Protein AF-A0A9D7PNQ1-F1 (afdb_monomer)

Structure (mmCIF, N/CA/C/O backbone):
data_AF-A0A9D7PNQ1-F1
#
_entry.id   AF-A0A9D7PNQ1-F1
#
loop_
_atom_site.group_PDB
_atom_site.id
_atom_site.type_symbol
_atom_site.label_atom_id
_atom_site.label_alt_id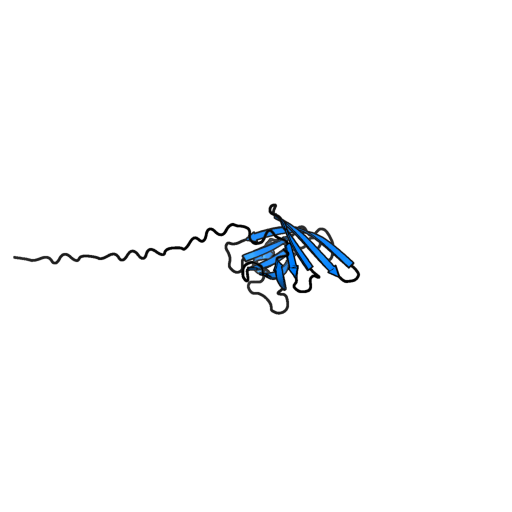
_atom_site.label_comp_id
_atom_site.label_asym_id
_atom_site.label_entity_id
_atom_site.label_seq_id
_atom_site.pdbx_PDB_ins_code
_atom_site.Cartn_x
_atom_site.Cartn_y
_atom_site.Cartn_z
_atom_site.occupancy
_atom_site.B_iso_or_equiv
_atom_site.auth_seq_id
_atom_site.auth_comp_id
_atom_site.auth_asym_id
_atom_site.auth_atom_id
_atom_site.pdbx_PDB_model_num
ATOM 1 N N . MET A 1 1 ? -29.732 -70.084 26.991 1.00 42.94 1 MET A N 1
ATOM 2 C CA . MET A 1 1 ? -30.262 -68.703 26.962 1.00 42.94 1 MET A CA 1
ATOM 3 C C . MET A 1 1 ? -29.067 -67.765 26.811 1.00 42.94 1 MET A C 1
ATOM 5 O O . MET A 1 1 ? -28.263 -67.701 27.729 1.00 42.94 1 MET A O 1
ATOM 9 N N . LYS A 1 2 ? -28.844 -67.181 25.625 1.00 42.97 2 LYS A N 1
ATOM 10 C CA . LYS A 1 2 ? -27.699 -66.292 25.339 1.00 42.97 2 LYS A CA 1
ATOM 11 C C . LYS A 1 2 ? -28.202 -64.850 25.331 1.00 42.97 2 LYS A C 1
ATOM 13 O O . LYS A 1 2 ? -29.092 -64.533 24.552 1.00 42.97 2 LYS A O 1
ATOM 18 N N . ILE A 1 3 ? -27.656 -64.019 26.212 1.00 52.78 3 ILE A N 1
ATOM 19 C CA . ILE A 1 3 ? -27.999 -62.601 26.345 1.00 52.78 3 ILE A CA 1
ATOM 20 C C . ILE A 1 3 ? -26.943 -61.829 25.548 1.00 52.78 3 ILE A C 1
ATOM 22 O O . ILE A 1 3 ? -25.755 -61.943 25.845 1.00 52.78 3 ILE A O 1
ATOM 26 N N . ILE A 1 4 ? -27.354 -61.119 24.498 1.00 51.12 4 ILE A N 1
ATOM 27 C CA . ILE A 1 4 ? -26.463 -60.297 23.667 1.00 51.12 4 ILE A CA 1
ATOM 28 C C . ILE A 1 4 ? -26.490 -58.874 24.244 1.00 51.12 4 ILE A C 1
ATOM 30 O O . ILE A 1 4 ? -27.570 -58.281 24.291 1.00 51.12 4 ILE A O 1
ATOM 34 N N . PRO A 1 5 ? -25.359 -58.304 24.696 1.00 54.28 5 PRO A N 1
ATOM 35 C CA . PRO A 1 5 ? -25.336 -56.923 25.150 1.00 54.28 5 PRO A CA 1
ATOM 36 C C . PRO A 1 5 ? -25.389 -55.985 23.940 1.00 54.28 5 PRO A C 1
ATOM 38 O O . PRO A 1 5 ? -24.566 -56.059 23.030 1.00 54.28 5 PRO A O 1
ATOM 41 N N . THR A 1 6 ? -26.391 -55.108 23.930 1.00 59.84 6 THR A N 1
ATOM 42 C CA . THR A 1 6 ? -26.543 -54.055 22.922 1.00 59.84 6 THR A CA 1
ATOM 43 C C . THR A 1 6 ? -25.617 -52.903 23.301 1.00 59.84 6 THR A C 1
ATOM 45 O O . THR A 1 6 ? -25.803 -52.274 24.340 1.00 59.84 6 THR A O 1
ATOM 48 N N . VAL A 1 7 ? -24.588 -52.657 22.491 1.00 57.12 7 VAL A N 1
ATOM 49 C CA . VAL A 1 7 ? -23.652 -51.544 22.687 1.00 57.12 7 VAL A CA 1
ATOM 50 C C . VAL A 1 7 ? -24.320 -50.267 22.182 1.00 57.12 7 VAL A C 1
ATOM 52 O O . VAL A 1 7 ? -24.508 -50.082 20.982 1.00 57.12 7 VAL A O 1
ATOM 55 N N . LEU A 1 8 ? -24.708 -49.398 23.113 1.00 49.00 8 LEU A N 1
ATOM 56 C CA . LEU A 1 8 ? -25.248 -48.076 22.820 1.00 49.00 8 LEU A CA 1
ATOM 57 C C . LEU A 1 8 ? -24.076 -47.136 22.492 1.00 49.00 8 LEU A C 1
ATOM 59 O O . LEU A 1 8 ? -23.387 -46.649 23.385 1.00 49.00 8 LEU A O 1
ATOM 63 N N . SER A 1 9 ? -23.812 -46.929 21.203 1.00 51.41 9 SER A N 1
ATOM 64 C CA . SER A 1 9 ? -22.763 -46.018 20.739 1.00 51.41 9 SER A CA 1
ATOM 65 C C . SER A 1 9 ? -23.276 -44.577 20.796 1.00 51.41 9 SER A C 1
ATOM 67 O O . SER A 1 9 ? -24.093 -44.169 19.974 1.00 51.41 9 SER A O 1
ATOM 69 N N . ILE A 1 10 ? -22.820 -43.809 21.786 1.00 51.84 10 ILE A N 1
ATOM 70 C CA . ILE A 1 10 ? -23.135 -42.383 21.927 1.00 51.84 10 ILE A CA 1
ATOM 71 C C . ILE A 1 10 ? -22.162 -41.598 21.041 1.00 51.84 10 ILE A C 1
ATOM 73 O O . ILE A 1 10 ? -21.009 -41.371 21.402 1.00 51.84 10 ILE A O 1
ATOM 77 N N . SER A 1 11 ? -22.622 -41.200 19.857 1.00 54.56 11 SER A N 1
ATOM 78 C CA . SER A 1 11 ? -21.895 -40.274 18.988 1.00 54.56 11 SER A CA 1
ATOM 79 C C . SER A 1 11 ? -22.014 -38.855 19.546 1.00 54.56 11 SER A C 1
ATOM 81 O O . SER A 1 11 ? -23.054 -38.212 19.423 1.00 54.56 11 SER A O 1
ATOM 83 N N . ILE A 1 12 ? -20.944 -38.366 20.175 1.00 59.88 12 ILE A N 1
ATOM 84 C CA . ILE A 1 12 ? -20.812 -36.964 20.584 1.00 59.88 12 ILE A CA 1
ATOM 85 C C . ILE A 1 12 ? -20.614 -36.126 19.315 1.00 59.88 12 ILE A C 1
ATOM 87 O O . ILE A 1 12 ? -19.550 -36.148 18.699 1.00 59.88 12 ILE A O 1
ATOM 91 N N . ILE A 1 13 ? -21.657 -35.404 18.906 1.00 62.53 13 ILE A N 1
ATOM 92 C CA . ILE A 1 13 ? -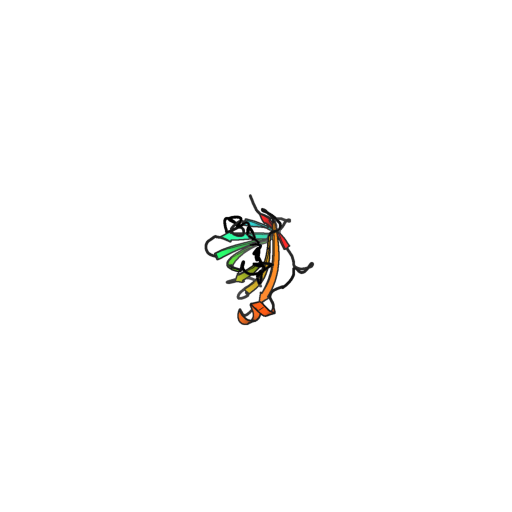21.588 -34.418 17.824 1.00 62.53 13 ILE A CA 1
ATOM 93 C C . ILE A 1 13 ? -21.019 -33.130 18.429 1.00 62.53 13 ILE A C 1
ATOM 95 O O . ILE A 1 13 ? -21.729 -32.373 19.088 1.00 62.53 13 ILE A O 1
ATOM 99 N N . LEU A 1 14 ? -19.719 -32.895 18.232 1.00 51.62 14 LEU A N 1
ATOM 100 C CA . LEU A 1 14 ? -19.074 -31.608 18.500 1.00 51.62 14 LEU A CA 1
ATOM 101 C C . LEU A 1 14 ? -19.582 -30.589 17.475 1.00 51.62 14 LEU A C 1
ATOM 103 O O . LEU A 1 14 ? -19.057 -30.478 16.368 1.00 51.62 14 LEU A O 1
ATOM 107 N N . ILE A 1 15 ? -20.639 -29.863 17.837 1.00 55.69 15 ILE A N 1
ATOM 108 C CA . ILE A 1 15 ? -21.085 -28.690 17.089 1.00 55.69 15 ILE A CA 1
ATOM 109 C C . ILE A 1 15 ? -20.066 -27.587 17.378 1.00 55.69 15 ILE A C 1
ATOM 111 O O . ILE A 1 15 ? -20.173 -26.871 18.373 1.00 55.69 15 ILE A O 1
ATOM 115 N N . PHE A 1 16 ? -19.047 -27.467 16.527 1.00 57.75 16 PHE A N 1
ATOM 116 C CA . PHE A 1 16 ? -18.266 -26.241 16.451 1.00 57.75 16 PHE A CA 1
ATOM 117 C C . PHE A 1 16 ? -19.230 -25.145 16.002 1.00 57.75 16 PHE A C 1
ATOM 119 O O . PHE A 1 16 ? -19.559 -25.038 14.820 1.00 57.75 16 PHE A O 1
ATOM 126 N N . ALA A 1 17 ? -19.726 -24.360 16.959 1.00 52.25 17 ALA A N 1
ATOM 127 C CA . ALA A 1 17 ? -20.318 -23.066 16.678 1.00 52.25 17 ALA A CA 1
ATOM 128 C C . ALA A 1 17 ? -19.199 -22.209 16.081 1.00 52.25 17 ALA A C 1
ATOM 130 O O . ALA A 1 17 ? -18.420 -21.575 16.786 1.00 52.25 17 ALA A O 1
ATOM 131 N N . CYS A 1 18 ? -19.048 -22.298 14.762 1.00 51.47 18 CYS A N 1
ATOM 132 C CA . CYS A 1 18 ? -18.262 -21.359 13.996 1.00 51.47 18 CYS A CA 1
ATOM 133 C C . CYS A 1 18 ? -19.026 -20.047 14.125 1.00 51.47 18 CYS A C 1
ATOM 135 O O . CYS A 1 18 ? -20.060 -19.866 13.480 1.00 51.47 18 CYS A O 1
ATOM 137 N N . ASP A 1 19 ? -18.592 -19.212 15.066 1.00 48.09 19 ASP A N 1
ATOM 138 C CA . ASP A 1 19 ? -19.140 -17.888 15.298 1.00 48.09 19 ASP A CA 1
ATOM 139 C C . ASP A 1 19 ? -18.853 -17.079 14.031 1.00 48.09 19 ASP A C 1
ATOM 141 O O . ASP A 1 19 ? -17.797 -16.469 13.857 1.00 48.09 19 ASP A O 1
ATOM 145 N N . GLN A 1 20 ? -19.754 -17.189 13.054 1.00 50.28 20 GLN A N 1
ATOM 146 C CA . GLN A 1 20 ? -19.714 -16.399 11.842 1.00 50.28 20 GLN A CA 1
ATOM 147 C C . GLN A 1 20 ? -20.157 -15.000 12.234 1.00 50.28 20 GLN A C 1
ATOM 149 O O . GLN A 1 20 ? -21.282 -14.577 11.960 1.00 50.28 20 GLN A O 1
ATOM 154 N N . HIS A 1 21 ? -19.248 -14.277 12.893 1.00 47.19 21 HIS A N 1
ATOM 155 C CA . HIS A 1 21 ? -19.285 -12.834 12.908 1.00 47.19 21 HIS A CA 1
ATOM 156 C C . HIS A 1 21 ? -19.483 -12.420 11.454 1.00 47.19 21 HIS A C 1
ATOM 158 O O . HIS A 1 21 ? -18.613 -12.617 10.605 1.00 47.19 21 HIS A O 1
ATOM 164 N N . LYS A 1 22 ? -20.678 -11.909 11.153 1.00 43.53 22 LYS A N 1
ATOM 165 C CA . LYS A 1 22 ? -20.962 -11.184 9.923 1.00 43.53 22 LYS A CA 1
ATOM 166 C C . LYS A 1 22 ? -20.043 -9.970 9.926 1.00 43.53 22 LYS A C 1
ATOM 168 O O . LYS A 1 22 ? -20.404 -8.902 10.411 1.00 43.53 22 LYS A O 1
ATOM 173 N N . ILE A 1 23 ? -18.818 -10.170 9.456 1.00 50.06 23 ILE A N 1
ATOM 174 C CA . ILE A 1 23 ? -17.872 -9.105 9.186 1.00 50.06 23 ILE A CA 1
ATOM 175 C C . ILE A 1 23 ? -18.470 -8.384 7.987 1.00 50.06 23 ILE A C 1
ATOM 177 O O . ILE A 1 23 ? -18.429 -8.885 6.863 1.00 50.06 23 ILE A O 1
ATOM 181 N N . ASN A 1 24 ? -19.098 -7.237 8.239 1.00 48.22 24 ASN A N 1
ATOM 182 C CA . ASN A 1 24 ? -19.360 -6.254 7.200 1.00 48.22 24 ASN A CA 1
ATOM 183 C C . ASN A 1 24 ? -18.009 -5.941 6.538 1.00 48.22 24 ASN A C 1
ATOM 185 O O . ASN A 1 24 ? -17.220 -5.157 7.064 1.00 48.22 24 ASN A O 1
ATOM 189 N N . LYS A 1 25 ? -17.701 -6.604 5.417 1.00 49.88 25 LYS A N 1
ATOM 190 C CA . LYS A 1 25 ? -16.642 -6.157 4.508 1.00 49.88 25 LYS A CA 1
ATOM 191 C C . LYS A 1 25 ? -17.049 -4.783 3.968 1.00 49.88 25 LYS A C 1
ATOM 193 O O . LYS A 1 25 ? -18.248 -4.585 3.760 1.00 49.88 25 LYS A O 1
ATOM 198 N N . PRO A 1 26 ? -16.112 -3.864 3.684 1.00 55.53 26 PRO A N 1
ATOM 199 C CA . PRO A 1 26 ? -14.662 -4.052 3.548 1.00 55.53 26 PRO A CA 1
ATOM 200 C C . PRO A 1 26 ? -13.856 -3.060 4.404 1.00 55.53 26 PRO A C 1
ATOM 202 O O . PRO A 1 26 ? -13.777 -1.864 4.128 1.00 55.53 26 PRO A O 1
ATOM 205 N N . TYR A 1 27 ? -13.201 -3.584 5.435 1.00 78.81 27 TYR A N 1
ATOM 206 C CA . TYR A 1 27 ? -12.497 -2.797 6.445 1.00 78.81 27 TYR A CA 1
ATOM 207 C C . TYR A 1 27 ? -11.425 -1.852 5.882 1.00 78.81 27 TYR A C 1
ATOM 209 O O . TYR A 1 27 ? -11.246 -0.761 6.429 1.00 78.81 27 TYR A O 1
ATOM 217 N N . LEU A 1 28 ? -10.762 -2.258 4.788 1.00 91.38 28 LEU A N 1
ATOM 218 C CA . LEU A 1 28 ? -9.695 -1.498 4.135 1.00 91.38 28 LEU A CA 1
ATOM 219 C C . LEU A 1 28 ? -10.189 -0.227 3.432 1.00 91.38 28 LEU A C 1
ATOM 221 O O . LEU A 1 28 ? -9.416 0.720 3.351 1.00 91.38 28 LEU A O 1
ATOM 225 N N . GLN A 1 29 ? -11.432 -0.189 2.932 1.00 94.12 29 GLN A N 1
ATOM 226 C CA . GLN A 1 29 ? -11.940 0.894 2.072 1.00 94.12 29 GLN A CA 1
ATOM 227 C C . GLN A 1 29 ? -12.225 2.156 2.889 1.00 94.12 29 GLN A C 1
ATOM 229 O O . GLN A 1 29 ? -13.340 2.412 3.344 1.00 94.12 29 GLN A O 1
ATOM 234 N N . SER A 1 30 ? -11.166 2.897 3.176 1.00 94.62 30 SER A N 1
ATOM 235 C CA . SER A 1 30 ? -11.137 4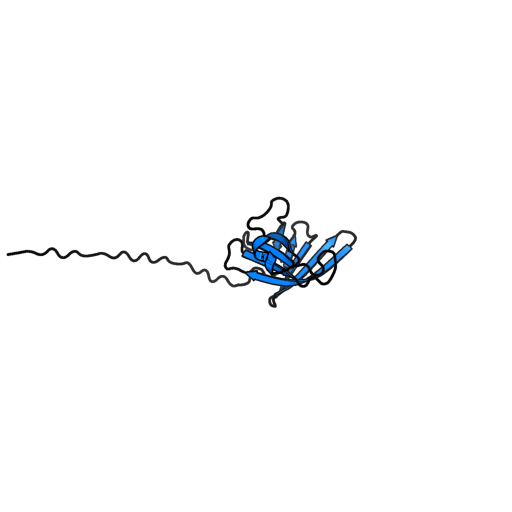.105 3.990 1.00 94.62 30 SER A CA 1
ATOM 236 C C . SER A 1 30 ? -9.823 4.843 3.756 1.00 94.62 30 SER A C 1
ATOM 238 O O . SER A 1 30 ? -8.901 4.326 3.119 1.00 94.62 30 SER A O 1
ATOM 240 N N . ALA A 1 31 ? -9.732 6.042 4.324 1.00 96.00 31 ALA A N 1
ATOM 241 C CA . ALA A 1 31 ? -8.483 6.770 4.435 1.00 96.00 31 ALA A CA 1
ATOM 242 C C . ALA A 1 31 ? -7.705 6.325 5.682 1.00 96.00 31 ALA A C 1
ATOM 244 O O . ALA A 1 31 ? -8.240 6.287 6.791 1.00 96.00 31 ALA A O 1
ATOM 245 N N . TRP A 1 32 ? -6.424 6.043 5.493 1.00 97.12 32 TRP A N 1
ATOM 246 C CA . TRP A 1 32 ? -5.479 5.601 6.508 1.00 97.12 32 TRP A CA 1
ATOM 247 C C . TRP A 1 32 ? -4.278 6.532 6.486 1.00 97.12 32 TRP A C 1
ATOM 249 O O . TRP A 1 32 ? -3.658 6.701 5.443 1.00 97.12 32 TRP A O 1
ATOM 259 N N . ALA A 1 33 ? -3.948 7.154 7.609 1.00 97.06 33 ALA A N 1
ATOM 260 C CA . ALA A 1 33 ? -2.796 8.035 7.729 1.00 97.06 33 ALA A CA 1
ATOM 261 C C . ALA A 1 33 ? -1.687 7.351 8.525 1.00 97.06 33 ALA A C 1
ATOM 263 O O . ALA A 1 33 ? -1.957 6.721 9.547 1.00 97.06 33 ALA A O 1
ATOM 264 N N . LEU A 1 34 ? -0.443 7.489 8.077 1.00 95.50 34 LEU A N 1
ATOM 265 C CA . LEU A 1 34 ? 0.722 7.149 8.885 1.00 95.50 34 LEU A CA 1
ATOM 266 C C . LEU A 1 34 ? 0.677 7.989 10.172 1.00 95.50 34 LEU A C 1
ATOM 268 O O . LEU A 1 34 ? 0.145 9.099 10.160 1.00 95.50 34 LEU A O 1
ATOM 272 N N . MET A 1 35 ? 1.189 7.466 11.288 1.00 88.75 35 MET A N 1
ATOM 273 C CA . MET A 1 35 ? 1.064 8.132 12.598 1.00 88.75 35 MET A CA 1
ATOM 274 C C . MET A 1 35 ? 1.607 9.571 12.631 1.00 88.75 35 MET A C 1
ATOM 276 O O . MET A 1 35 ? 1.116 10.388 13.405 1.00 88.75 35 MET A O 1
ATOM 280 N N . ASP A 1 36 ? 2.597 9.882 11.797 1.00 89.31 36 ASP A N 1
ATOM 281 C CA . ASP A 1 36 ? 3.186 11.217 11.649 1.00 89.31 36 ASP A CA 1
ATOM 282 C C . ASP A 1 36 ? 2.383 12.153 10.718 1.00 89.31 36 ASP A C 1
ATOM 284 O O . ASP A 1 36 ? 2.656 13.346 10.643 1.00 89.31 36 ASP A O 1
ATOM 288 N N . GLY A 1 37 ? 1.368 11.630 10.022 1.00 88.94 37 GLY A N 1
ATOM 289 C CA . GLY A 1 37 ? 0.510 12.358 9.090 1.00 88.94 37 GLY A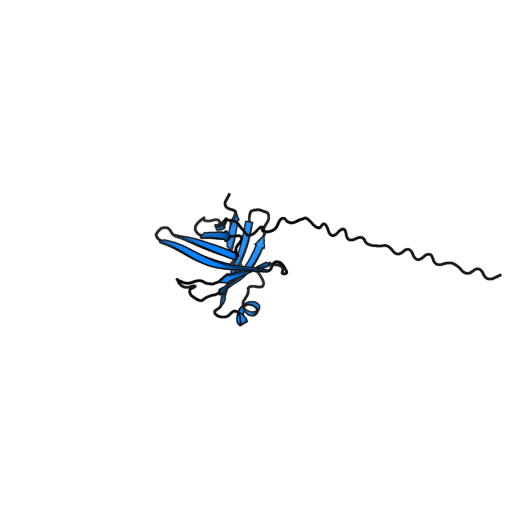 CA 1
ATOM 290 C C . GLY A 1 37 ? 1.122 12.630 7.713 1.00 88.94 37 GLY A C 1
ATOM 291 O O . GLY A 1 37 ? 0.415 13.146 6.844 1.00 88.94 37 GLY A O 1
ATOM 292 N N . HIS A 1 38 ? 2.385 12.263 7.479 1.00 93.44 38 HIS A N 1
ATOM 293 C CA . HIS A 1 38 ? 3.099 12.562 6.234 1.00 93.44 38 HIS A CA 1
ATOM 294 C C . HIS A 1 38 ? 2.700 11.648 5.076 1.00 93.44 38 HIS A C 1
ATOM 296 O O . HIS A 1 38 ? 2.958 11.969 3.919 1.00 93.44 38 HIS A O 1
ATOM 302 N N . GLN A 1 39 ? 2.050 10.518 5.353 1.00 95.31 39 GLN A N 1
ATOM 303 C CA . GLN A 1 39 ? 1.523 9.639 4.314 1.00 95.31 39 GLN A CA 1
ATOM 304 C C . GLN A 1 39 ? 0.062 9.307 4.564 1.00 95.31 39 GLN A C 1
ATOM 306 O O . GLN A 1 39 ? -0.334 9.018 5.693 1.00 95.31 39 GLN A O 1
ATOM 311 N N . ILE A 1 40 ? -0.735 9.309 3.501 1.00 96.69 40 ILE A N 1
ATOM 312 C CA . ILE A 1 40 ? -2.144 8.926 3.539 1.00 96.69 40 ILE A CA 1
ATOM 313 C C . ILE A 1 40 ? -2.418 7.938 2.408 1.00 96.69 40 ILE A C 1
ATOM 315 O O . ILE A 1 40 ? -2.138 8.225 1.248 1.00 96.69 40 ILE A O 1
ATOM 319 N N . LEU A 1 41 ? -3.004 6.794 2.745 1.00 97.12 41 LEU A N 1
ATOM 320 C CA . LEU A 1 41 ? -3.531 5.803 1.816 1.00 97.12 41 LEU A CA 1
ATOM 321 C C . LEU A 1 41 ? -5.057 5.847 1.850 1.00 97.12 41 LEU A C 1
ATOM 323 O O . LEU A 1 41 ? -5.664 5.544 2.873 1.00 97.12 41 LEU A O 1
ATOM 327 N N . ASN A 1 42 ? -5.686 6.220 0.743 1.00 97.19 42 ASN A N 1
ATOM 328 C CA . ASN A 1 42 ? -7.138 6.219 0.605 1.00 97.19 42 ASN A CA 1
ATOM 329 C C . ASN A 1 42 ? -7.573 5.096 -0.336 1.00 97.19 42 ASN A C 1
ATOM 331 O O . ASN A 1 42 ? -7.316 5.191 -1.533 1.00 97.19 42 ASN A O 1
ATOM 335 N N . PHE A 1 43 ? -8.212 4.052 0.194 1.00 97.25 43 PHE A N 1
ATOM 336 C CA . PHE A 1 43 ? -8.702 2.916 -0.591 1.00 97.25 43 PHE A CA 1
ATOM 337 C C . PHE A 1 43 ? -10.185 3.082 -0.922 1.00 97.25 43 PHE A C 1
ATOM 339 O O . PHE A 1 43 ? -11.020 3.221 -0.027 1.00 97.25 43 PHE A O 1
ATOM 346 N N . ASN A 1 44 ? -10.516 2.997 -2.207 1.00 96.25 44 ASN A N 1
ATOM 347 C CA . ASN A 1 44 ? -11.880 3.100 -2.711 1.00 96.25 44 ASN A CA 1
ATOM 348 C C . ASN A 1 44 ? -12.497 1.715 -2.954 1.00 96.25 44 ASN A C 1
ATOM 350 O O . ASN A 1 44 ? -11.805 0.702 -3.046 1.00 96.25 44 ASN A O 1
ATOM 354 N N . SER A 1 45 ? -13.820 1.662 -3.100 1.00 94.50 45 SER A N 1
ATOM 355 C CA . SER A 1 45 ? -14.556 0.411 -3.329 1.00 94.50 45 SER A CA 1
ATOM 356 C C . SER A 1 45 ? -14.384 -0.194 -4.722 1.00 94.50 45 SER A C 1
ATOM 358 O O . SER A 1 45 ? -14.687 -1.370 -4.915 1.00 94.50 45 SER A O 1
ATOM 360 N N . ASP A 1 46 ? -13.859 0.571 -5.675 1.00 95.38 46 ASP A N 1
ATOM 361 C CA . ASP A 1 46 ? -13.633 0.187 -7.070 1.00 95.38 46 ASP A CA 1
ATOM 362 C C . ASP A 1 46 ? -12.221 -0.371 -7.333 1.00 95.38 46 ASP A C 1
ATOM 364 O O . ASP A 1 46 ? -11.758 -0.399 -8.473 1.00 95.38 46 ASP A O 1
ATOM 368 N N . SER A 1 47 ? -11.521 -0.810 -6.281 1.00 96.75 47 SER A N 1
ATOM 369 C CA . SER A 1 47 ? -10.137 -1.301 -6.353 1.00 96.75 47 SER A CA 1
ATOM 370 C C . SER A 1 47 ? -9.105 -0.250 -6.784 1.00 96.75 47 SER A C 1
ATOM 372 O O . SER A 1 47 ? -7.996 -0.600 -7.196 1.00 96.75 47 SER A O 1
ATOM 374 N N . THR A 1 48 ? -9.428 1.038 -6.653 1.00 98.12 48 THR A N 1
ATOM 375 C CA . THR A 1 48 ? -8.462 2.136 -6.775 1.00 98.12 48 THR A CA 1
ATOM 376 C C . THR A 1 48 ? -8.003 2.626 -5.406 1.00 98.12 48 THR A C 1
ATOM 378 O O . THR A 1 48 ? -8.702 2.479 -4.400 1.00 98.12 48 THR A O 1
ATOM 381 N N . ALA A 1 49 ? -6.815 3.220 -5.355 1.00 97.94 49 ALA A N 1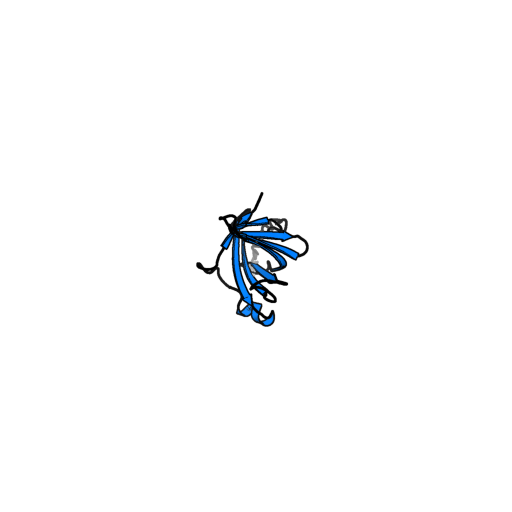
ATOM 382 C CA . ALA A 1 49 ? -6.328 3.901 -4.171 1.00 97.94 49 ALA A CA 1
ATOM 383 C C . ALA A 1 49 ? -5.549 5.170 -4.524 1.00 97.94 49 ALA A C 1
ATOM 385 O O . ALA A 1 49 ? -5.033 5.335 -5.631 1.00 97.94 49 ALA A O 1
ATOM 386 N N . GLN A 1 50 ? -5.469 6.073 -3.553 1.00 97.19 50 GLN A N 1
ATOM 387 C CA . GLN A 1 50 ? -4.611 7.249 -3.603 1.00 97.19 50 GLN A CA 1
ATOM 388 C C . GLN A 1 50 ? -3.553 7.115 -2.519 1.00 97.19 50 GLN A C 1
ATOM 390 O O . GLN A 1 50 ? -3.901 6.928 -1.354 1.00 97.19 50 GLN A O 1
ATOM 395 N N . TRP A 1 51 ? -2.283 7.235 -2.889 1.00 96.62 51 TRP A N 1
ATOM 396 C CA . TRP A 1 51 ? -1.194 7.337 -1.928 1.00 96.62 51 TRP A CA 1
ATOM 397 C C . TRP A 1 51 ? -0.615 8.738 -1.962 1.00 96.62 51 TRP A C 1
ATOM 399 O O . TRP A 1 51 ? 0.050 9.132 -2.918 1.00 96.62 51 TRP A O 1
ATOM 409 N N . ILE A 1 52 ? -0.928 9.500 -0.928 1.00 94.88 52 ILE A N 1
ATOM 410 C CA . ILE A 1 52 ? -0.565 10.898 -0.785 1.00 94.88 52 ILE A CA 1
ATOM 411 C C . ILE A 1 52 ? 0.647 10.975 0.136 1.00 94.88 52 ILE A C 1
ATOM 413 O O . ILE A 1 52 ? 0.615 10.440 1.243 1.00 94.88 52 ILE A O 1
ATOM 417 N N . PHE A 1 53 ? 1.689 11.656 -0.321 1.00 92.62 53 PHE A N 1
ATOM 418 C CA . PHE A 1 53 ? 2.865 12.011 0.459 1.00 92.62 53 PHE A CA 1
ATOM 419 C C . PHE A 1 53 ? 2.830 13.515 0.717 1.00 92.62 53 PHE A C 1
ATOM 421 O O . PHE A 1 53 ? 2.593 14.311 -0.196 1.00 92.62 53 PHE A O 1
ATOM 428 N N . HIS A 1 54 ? 3.054 13.900 1.963 1.00 89.31 54 HIS A N 1
ATOM 429 C CA . HIS A 1 54 ? 3.168 15.270 2.425 1.00 89.31 54 HIS A CA 1
ATOM 430 C C . HIS A 1 54 ? 4.534 15.429 3.083 1.00 89.31 54 HIS A C 1
ATOM 432 O O . HIS A 1 54 ? 4.698 15.088 4.249 1.00 89.31 54 HIS A O 1
ATOM 438 N N . GLU A 1 55 ? 5.510 15.959 2.361 1.00 83.75 55 GLU A N 1
ATOM 439 C CA . GLU A 1 55 ? 6.738 16.485 2.955 1.00 83.75 55 GLU A CA 1
ATOM 440 C C . GLU A 1 55 ? 6.665 18.015 3.000 1.00 83.75 55 GLU A C 1
ATOM 442 O O . GLU A 1 55 ? 5.904 18.628 2.249 1.00 83.75 55 GLU A O 1
ATOM 447 N N . GLU A 1 56 ? 7.444 18.651 3.881 1.00 77.62 56 GLU A N 1
ATOM 448 C CA . GLU A 1 56 ? 7.361 20.098 4.164 1.00 77.62 56 GLU A CA 1
ATOM 449 C C . GLU A 1 56 ? 7.426 20.988 2.912 1.00 77.62 56 GLU A C 1
ATOM 451 O O . GLU A 1 56 ? 6.888 22.094 2.898 1.00 77.62 56 GLU A O 1
ATOM 456 N N . THR A 1 57 ? 8.071 20.507 1.849 1.00 77.44 57 THR A N 1
ATOM 457 C CA . THR A 1 57 ? 8.297 21.266 0.612 1.00 77.44 57 THR A CA 1
ATOM 458 C C . THR A 1 57 ? 7.666 20.640 -0.629 1.00 77.44 57 THR A C 1
ATOM 460 O O . THR A 1 57 ? 7.605 21.292 -1.672 1.00 77.44 57 THR A O 1
ATOM 463 N N . LEU A 1 58 ? 7.182 19.398 -0.542 1.00 75.81 58 LEU A N 1
ATOM 464 C CA . LEU A 1 58 ? 6.711 18.623 -1.685 1.00 75.81 58 LEU A CA 1
ATOM 465 C C . LEU A 1 58 ? 5.544 17.735 -1.266 1.00 75.81 58 LEU A C 1
ATOM 467 O O . LEU A 1 58 ? 5.641 16.951 -0.326 1.00 75.81 58 LEU A O 1
ATOM 471 N N . SER A 1 59 ? 4.442 17.829 -2.007 1.00 84.75 59 SER A N 1
ATOM 472 C CA . SER A 1 59 ? 3.368 16.850 -1.921 1.00 84.75 59 SER A CA 1
ATOM 473 C C . SER A 1 59 ? 3.234 16.135 -3.252 1.00 84.75 59 SER A C 1
ATOM 475 O O . SER A 1 59 ? 3.184 16.775 -4.303 1.00 84.75 59 SER A O 1
ATOM 477 N N . ASP A 1 60 ? 3.182 14.809 -3.198 1.00 89.75 60 ASP A N 1
ATOM 478 C CA . ASP A 1 60 ? 2.909 13.971 -4.357 1.00 89.75 60 ASP A CA 1
ATOM 479 C C . ASP A 1 60 ? 1.722 13.052 -4.060 1.00 89.75 60 ASP A C 1
ATOM 481 O O . ASP A 1 60 ? 1.386 12.769 -2.911 1.00 89.75 60 ASP A O 1
ATOM 485 N N . THR A 1 61 ? 1.031 12.620 -5.104 1.00 93.75 61 THR A N 1
ATOM 486 C CA . THR A 1 61 ? -0.120 11.721 -5.008 1.00 93.75 61 THR A CA 1
ATOM 487 C C . THR A 1 61 ? -0.049 10.680 -6.107 1.00 93.75 61 THR A C 1
ATOM 489 O O . THR A 1 61 ? -0.134 11.002 -7.292 1.00 93.75 61 THR A O 1
ATOM 492 N N . PHE A 1 62 ? 0.068 9.417 -5.733 1.00 95.62 62 PHE A N 1
ATOM 493 C CA . PHE A 1 62 ? 0.001 8.306 -6.670 1.00 95.62 62 PHE A CA 1
ATOM 494 C C . PHE A 1 62 ? -1.439 7.817 -6.750 1.00 95.62 62 PHE A C 1
ATOM 496 O O . PHE A 1 62 ? -2.024 7.430 -5.741 1.00 95.62 62 PHE A O 1
ATOM 503 N N . LEU A 1 63 ? -2.009 7.850 -7.954 1.00 97.31 63 LEU A N 1
ATOM 504 C CA . LEU A 1 63 ? -3.253 7.153 -8.253 1.00 97.31 63 LEU A CA 1
ATOM 505 C C . LEU A 1 63 ? -2.877 5.743 -8.687 1.00 97.31 63 LEU A C 1
ATOM 507 O O . LEU A 1 63 ? -2.204 5.576 -9.701 1.00 97.31 63 LEU A O 1
ATOM 511 N N . VAL A 1 64 ? -3.274 4.758 -7.894 1.00 98.06 64 VAL A N 1
ATOM 512 C CA . VAL A 1 64 ? -2.894 3.356 -8.074 1.00 98.06 64 VAL A CA 1
ATOM 513 C C . VAL A 1 64 ? -4.131 2.475 -8.051 1.00 98.06 64 VAL A C 1
ATOM 515 O O . VAL A 1 64 ? -5.224 2.896 -7.664 1.00 98.06 64 VAL A O 1
ATOM 518 N N . LYS A 1 65 ? -3.959 1.224 -8.451 1.00 98.56 65 LYS A N 1
ATOM 519 C CA . LYS A 1 65 ? -4.926 0.162 -8.185 1.00 98.56 65 LYS A CA 1
ATOM 520 C C . LYS A 1 65 ? -4.418 -0.731 -7.071 1.00 98.56 65 LYS A C 1
ATOM 522 O O . LYS A 1 65 ? -3.221 -0.746 -6.784 1.00 98.56 65 LYS A O 1
ATOM 527 N N . TYR A 1 66 ? -5.326 -1.487 -6.463 1.00 98.44 66 TYR A N 1
ATOM 528 C CA . TYR A 1 66 ? -4.958 -2.460 -5.448 1.00 98.44 66 TYR A CA 1
ATOM 529 C C . TYR A 1 66 ? -5.663 -3.807 -5.620 1.00 98.44 66 TYR A C 1
ATOM 531 O O . TYR A 1 66 ? -6.768 -3.892 -6.158 1.00 98.44 66 TYR A O 1
ATOM 539 N N . LYS A 1 67 ? -5.010 -4.874 -5.152 1.00 97.62 67 LYS A N 1
ATOM 540 C CA . LYS A 1 67 ? -5.592 -6.214 -4.987 1.00 97.62 67 LYS A CA 1
ATOM 541 C C . LYS A 1 67 ? -5.452 -6.624 -3.531 1.00 97.62 67 LYS A C 1
ATOM 543 O O . LYS A 1 67 ? -4.362 -6.538 -2.981 1.00 97.62 67 LYS A O 1
ATOM 548 N N . LEU A 1 68 ? -6.547 -7.070 -2.923 1.00 96.81 68 LEU A N 1
ATOM 549 C CA . LEU A 1 68 ? -6.567 -7.575 -1.552 1.00 96.81 68 LEU A CA 1
ATOM 550 C C . LEU A 1 68 ? -6.995 -9.043 -1.569 1.00 96.81 68 LEU A C 1
ATOM 552 O O . LEU A 1 68 ? -8.085 -9.364 -2.047 1.00 96.81 68 LEU A O 1
ATOM 556 N N . ASN A 1 69 ? -6.155 -9.919 -1.025 1.00 96.12 69 ASN A N 1
ATOM 557 C CA . ASN A 1 69 ? -6.467 -11.324 -0.810 1.00 96.12 69 ASN A CA 1
ATOM 558 C C . ASN A 1 69 ? -6.634 -11.594 0.690 1.00 96.12 69 ASN A C 1
ATOM 560 O O . ASN A 1 69 ? -5.663 -11.662 1.442 1.00 96.12 69 ASN A O 1
ATOM 564 N N . GLU A 1 70 ? -7.885 -11.776 1.111 1.00 93.88 70 GLU A N 1
ATOM 565 C CA . GLU A 1 70 ? -8.240 -12.052 2.509 1.00 93.88 70 GLU A CA 1
ATOM 566 C C . GLU A 1 70 ? -8.241 -13.555 2.853 1.00 93.88 70 GLU A C 1
ATOM 568 O O . GLU A 1 70 ? -8.688 -13.943 3.927 1.00 93.88 70 GLU A O 1
ATOM 573 N N . ALA A 1 71 ? -7.780 -14.424 1.944 1.00 95.38 71 ALA A N 1
ATOM 574 C CA . ALA A 1 71 ? -7.697 -15.867 2.186 1.00 95.38 71 ALA A CA 1
ATOM 575 C C . ALA A 1 71 ? -6.405 -16.297 2.913 1.00 95.38 71 ALA A C 1
ATOM 577 O O . ALA A 1 71 ? -6.228 -17.481 3.198 1.00 95.38 71 ALA A O 1
ATOM 578 N N . THR A 1 72 ? -5.496 -15.362 3.193 1.00 94.75 72 THR A N 1
ATOM 579 C CA . THR A 1 72 ? -4.205 -15.598 3.858 1.00 94.75 72 THR A CA 1
ATOM 580 C C . THR A 1 72 ? -4.151 -14.906 5.220 1.00 94.75 72 THR A C 1
ATOM 582 O O . THR A 1 72 ? -4.995 -14.076 5.525 1.00 94.75 72 THR A O 1
ATOM 585 N N . GLN A 1 73 ? -3.150 -15.208 6.048 1.00 94.44 73 GLN A N 1
ATOM 586 C CA . GLN A 1 73 ? -2.868 -14.431 7.258 1.00 94.44 73 GLN A CA 1
ATOM 587 C C . GLN A 1 73 ? -1.343 -14.277 7.412 1.00 94.44 73 GLN A C 1
ATOM 589 O O . GLN A 1 73 ? -0.672 -15.299 7.555 1.00 94.44 73 GLN A O 1
ATOM 594 N N . PRO A 1 74 ? -0.785 -13.049 7.398 1.00 96.12 74 PRO A N 1
ATOM 595 C CA . PRO A 1 74 ? -1.460 -11.770 7.129 1.00 96.12 74 PRO A CA 1
ATOM 596 C C . PRO A 1 74 ? -2.115 -11.726 5.735 1.00 96.12 74 PRO A C 1
ATOM 598 O O . PRO A 1 74 ? -1.810 -12.546 4.863 1.00 96.12 74 PRO A O 1
ATOM 601 N N . TYR A 1 75 ? -3.061 -10.807 5.533 1.00 97.31 75 TYR A N 1
ATOM 602 C CA . TYR A 1 75 ? -3.721 -10.644 4.235 1.00 97.31 75 TYR A CA 1
ATOM 603 C C . TYR A 1 75 ? -2.715 -10.125 3.218 1.00 97.31 75 TYR A C 1
ATOM 605 O O . TYR A 1 75 ? -1.878 -9.296 3.563 1.00 97.31 75 TYR A O 1
ATOM 613 N N . GLN A 1 76 ? -2.787 -10.581 1.972 1.00 98.12 76 GLN A N 1
ATOM 614 C CA . GLN A 1 76 ? -1.915 -10.047 0.924 1.00 98.12 76 GLN A CA 1
ATOM 615 C C . GLN A 1 76 ? -2.554 -8.796 0.331 1.00 98.12 76 GLN A C 1
ATOM 617 O O . GLN A 1 76 ? -3.747 -8.793 0.016 1.00 98.12 76 GLN A O 1
ATOM 622 N N . LEU A 1 77 ? -1.758 -7.747 0.170 1.00 98.19 77 LEU A N 1
ATOM 623 C CA . LEU A 1 77 ? -2.168 -6.485 -0.424 1.00 98.19 77 LEU A CA 1
ATOM 624 C C . LEU A 1 77 ? -1.123 -6.085 -1.457 1.00 98.19 77 LEU A C 1
ATOM 626 O O . LEU A 1 77 ? 0.039 -5.915 -1.109 1.00 98.19 77 LEU A O 1
ATOM 630 N N . ASP A 1 78 ? -1.547 -5.892 -2.700 1.00 98.38 78 ASP A N 1
ATOM 631 C CA . ASP A 1 78 ? -0.670 -5.424 -3.770 1.00 98.38 78 ASP A CA 1
ATOM 632 C C . ASP A 1 78 ? -1.141 -4.049 -4.262 1.00 98.38 78 ASP A C 1
ATOM 634 O O . ASP A 1 78 ? -2.342 -3.861 -4.473 1.00 98.38 78 ASP A O 1
ATOM 638 N N . LEU A 1 79 ? -0.217 -3.109 -4.484 1.00 98.50 79 LEU A N 1
ATOM 639 C CA . LEU A 1 79 ? -0.460 -1.816 -5.142 1.00 98.50 79 LEU A CA 1
ATOM 640 C C . LEU A 1 79 ? 0.228 -1.799 -6.510 1.00 98.50 79 LEU A C 1
ATOM 642 O O . LEU A 1 79 ? 1.363 -2.252 -6.636 1.00 98.50 79 LEU A O 1
ATOM 646 N N . PHE A 1 80 ? -0.429 -1.280 -7.544 1.00 98.38 80 PHE A N 1
ATOM 647 C CA . PHE A 1 80 ? 0.097 -1.314 -8.915 1.00 98.38 80 PHE A CA 1
ATOM 648 C C . PHE A 1 80 ? -0.464 -0.184 -9.789 1.00 98.38 80 PHE A C 1
ATOM 650 O O . PHE A 1 80 ? -1.263 0.630 -9.328 1.00 98.38 80 PHE A O 1
ATOM 657 N N . ASP A 1 81 ? -0.050 -0.141 -11.058 1.00 97.88 81 ASP A N 1
ATOM 658 C CA . ASP A 1 81 ? -0.341 0.940 -12.017 1.00 97.88 81 ASP A CA 1
ATOM 659 C C . ASP A 1 81 ? 0.257 2.299 -11.607 1.00 97.88 81 ASP A C 1
ATOM 661 O O . ASP A 1 81 ? -0.276 3.366 -11.919 1.00 97.88 81 ASP A O 1
ATOM 665 N N . PHE A 1 82 ? 1.411 2.277 -10.939 1.00 96.69 82 PHE A N 1
ATOM 666 C CA . PHE A 1 82 ? 2.196 3.483 -10.705 1.00 96.69 82 PHE A CA 1
ATOM 667 C C . PHE A 1 82 ? 2.685 4.053 -12.042 1.00 96.69 82 PHE A C 1
ATOM 669 O O . PHE A 1 82 ? 3.484 3.442 -12.747 1.00 96.69 82 PHE A O 1
ATOM 676 N N . ASN A 1 83 ? 2.232 5.254 -12.391 1.00 95.88 83 ASN A N 1
ATOM 677 C CA . ASN A 1 83 ? 2.514 5.868 -13.693 1.00 95.88 83 ASN A CA 1
ATOM 678 C C . ASN A 1 83 ? 3.630 6.930 -13.663 1.00 95.88 83 ASN A C 1
ATOM 680 O O . ASN A 1 83 ? 3.951 7.520 -14.699 1.00 95.88 83 ASN A O 1
ATOM 684 N N . ARG A 1 84 ? 4.219 7.195 -12.490 1.00 92.50 84 ARG A N 1
ATOM 685 C CA . ARG A 1 84 ? 5.241 8.231 -12.278 1.00 92.50 84 ARG A CA 1
ATOM 686 C C . ARG A 1 84 ? 6.111 7.956 -11.050 1.00 92.50 84 ARG A C 1
ATOM 688 O O . ARG A 1 84 ? 5.804 7.080 -10.248 1.00 92.50 84 ARG A O 1
ATOM 695 N N . GLY A 1 85 ? 7.171 8.752 -10.901 1.00 89.00 85 GLY A N 1
ATOM 696 C CA . GLY A 1 85 ? 8.103 8.680 -9.773 1.00 89.00 85 GLY A CA 1
ATOM 697 C C . GLY A 1 85 ? 8.997 7.437 -9.799 1.00 89.00 85 GLY A C 1
ATOM 698 O O . GLY A 1 85 ? 9.067 6.728 -10.801 1.00 89.00 85 GLY A O 1
ATOM 699 N N . ILE A 1 86 ? 9.677 7.170 -8.682 1.00 89.88 86 ILE A N 1
ATOM 700 C CA . ILE A 1 86 ? 10.579 6.011 -8.523 1.00 89.88 86 ILE A CA 1
ATOM 701 C C . ILE A 1 86 ? 9.850 4.661 -8.571 1.00 89.88 86 ILE A C 1
ATOM 703 O O . ILE A 1 86 ? 10.474 3.629 -8.796 1.00 89.88 86 ILE A O 1
ATOM 707 N N . LEU A 1 87 ? 8.533 4.679 -8.362 1.00 93.31 87 LEU A N 1
ATOM 708 C CA . LEU A 1 87 ? 7.673 3.502 -8.420 1.00 93.31 87 LEU A CA 1
ATOM 709 C C . LEU A 1 87 ? 7.053 3.298 -9.803 1.00 93.31 87 LEU A C 1
ATOM 711 O O . LEU A 1 87 ? 6.277 2.365 -9.965 1.00 93.31 87 LEU A O 1
ATOM 715 N N . LYS A 1 88 ? 7.357 4.147 -10.796 1.00 95.75 88 LYS A N 1
ATOM 716 C CA . LYS A 1 88 ? 6.794 4.008 -12.140 1.00 95.75 88 LYS A CA 1
ATOM 717 C C . LYS A 1 88 ? 7.027 2.593 -12.680 1.00 95.75 88 LYS A C 1
ATOM 719 O O . LYS A 1 88 ? 8.147 2.092 -12.628 1.00 95.75 88 LYS A O 1
ATOM 724 N N . ASP A 1 89 ? 5.962 1.995 -13.207 1.00 96.50 89 ASP A N 1
ATOM 725 C CA . ASP A 1 89 ? 5.924 0.643 -13.774 1.00 96.50 89 ASP A CA 1
ATOM 726 C C . ASP A 1 89 ? 6.247 -0.484 -12.763 1.00 96.50 89 ASP A C 1
ATOM 728 O O . ASP A 1 89 ? 6.345 -1.646 -13.149 1.00 96.50 89 ASP A O 1
ATOM 732 N N . LYS A 1 90 ? 6.360 -0.171 -11.462 1.00 97.62 90 LYS A N 1
ATOM 733 C CA . LYS A 1 90 ? 6.526 -1.158 -10.386 1.00 97.62 90 LYS A CA 1
ATOM 734 C C . LYS A 1 90 ? 5.180 -1.658 -9.867 1.00 97.62 90 LYS A C 1
ATOM 736 O O . LYS A 1 90 ? 4.140 -1.008 -9.993 1.00 97.62 90 LYS A O 1
ATOM 741 N N . ILE A 1 91 ? 5.236 -2.799 -9.196 1.00 98.44 91 ILE A N 1
ATOM 742 C CA . ILE A 1 91 ? 4.187 -3.321 -8.321 1.00 98.44 91 ILE A CA 1
ATOM 743 C C . ILE A 1 91 ? 4.767 -3.334 -6.909 1.00 98.44 91 ILE A C 1
ATOM 745 O O . ILE A 1 91 ? 5.902 -3.757 -6.715 1.00 98.44 91 ILE A O 1
ATOM 749 N N . LEU A 1 92 ? 4.003 -2.890 -5.919 1.00 98.38 92 LEU A N 1
ATOM 750 C CA . LEU A 1 92 ? 4.327 -3.133 -4.519 1.00 98.38 92 LEU A CA 1
ATOM 751 C C . LEU A 1 92 ? 3.540 -4.346 -4.054 1.00 98.38 92 LEU A C 1
ATOM 753 O O . LEU A 1 92 ? 2.328 -4.252 -3.883 1.00 98.38 92 LEU A O 1
ATOM 757 N N . THR A 1 93 ? 4.219 -5.475 -3.878 1.00 98.69 93 THR A N 1
ATOM 758 C CA . THR A 1 93 ? 3.627 -6.699 -3.330 1.00 98.69 93 THR A CA 1
ATOM 759 C C . THR A 1 93 ? 3.808 -6.703 -1.822 1.00 98.69 93 THR A C 1
ATOM 761 O O . THR A 1 93 ? 4.900 -6.430 -1.326 1.00 98.69 93 THR A O 1
ATOM 764 N N . GLY A 1 94 ? 2.746 -6.953 -1.067 1.00 98.38 94 GLY A N 1
ATOM 765 C CA . GLY A 1 94 ? 2.787 -6.708 0.368 1.00 98.38 94 GLY A CA 1
ATOM 766 C C . GLY A 1 94 ? 1.813 -7.520 1.189 1.00 98.38 94 GLY A C 1
ATOM 767 O O . GLY A 1 94 ? 1.068 -8.374 0.697 1.00 98.38 94 GLY A O 1
ATOM 768 N N . ILE A 1 95 ? 1.844 -7.227 2.481 1.00 98.44 95 ILE A N 1
ATOM 769 C CA . ILE A 1 95 ? 0.985 -7.818 3.496 1.00 98.44 95 ILE A CA 1
ATOM 770 C C . ILE A 1 95 ? 0.346 -6.735 4.358 1.00 98.44 95 ILE A C 1
ATOM 772 O O . ILE A 1 95 ? 0.931 -5.684 4.621 1.00 98.44 95 ILE A O 1
ATOM 776 N N . VAL A 1 96 ? -0.874 -7.009 4.813 1.00 97.88 96 VAL A N 1
ATOM 777 C CA . VAL A 1 96 ? -1.641 -6.152 5.712 1.00 97.88 96 VAL A CA 1
ATOM 778 C C . VAL A 1 96 ? -2.211 -6.951 6.877 1.00 97.88 96 VAL A C 1
ATOM 780 O O . VAL A 1 96 ? -2.735 -8.056 6.715 1.00 97.88 96 VAL A O 1
ATOM 783 N N . GLN A 1 97 ? -2.137 -6.369 8.071 1.00 96.81 97 GLN A N 1
ATOM 784 C CA . GLN A 1 97 ? -2.783 -6.887 9.271 1.00 96.81 97 GLN A CA 1
ATOM 785 C C . GLN A 1 97 ? -3.613 -5.790 9.935 1.00 96.81 97 GLN A C 1
ATOM 787 O O . GLN A 1 97 ? -3.118 -4.698 10.198 1.00 96.81 97 GLN A O 1
ATOM 792 N N . TYR A 1 98 ? -4.869 -6.094 10.257 1.00 94.81 98 TYR A N 1
ATOM 793 C CA . TYR A 1 98 ? -5.698 -5.215 11.080 1.00 94.81 98 TYR A CA 1
ATOM 794 C C . TYR A 1 98 ? -5.338 -5.393 12.555 1.00 94.81 98 TYR A C 1
ATOM 796 O O . TYR A 1 98 ? -5.407 -6.498 13.095 1.00 94.81 98 TYR A O 1
ATOM 804 N N . LEU A 1 99 ? -4.982 -4.295 13.214 1.00 94.31 99 LEU A N 1
ATOM 805 C CA . LEU A 1 99 ? -4.682 -4.223 14.642 1.00 94.31 99 LEU A CA 1
ATOM 806 C C . LEU A 1 99 ? -5.845 -3.534 15.367 1.00 94.31 99 LEU A C 1
ATOM 808 O O . LEU A 1 99 ? -5.700 -2.471 15.965 1.00 94.31 99 LEU A O 1
ATOM 812 N N . GLY A 1 100 ? -7.031 -4.133 15.264 1.00 91.12 100 GLY A N 1
ATOM 813 C CA . GLY A 1 100 ? -8.284 -3.559 15.755 1.00 91.12 100 GLY A CA 1
ATOM 814 C C . GLY A 1 100 ? -9.062 -2.806 14.674 1.00 9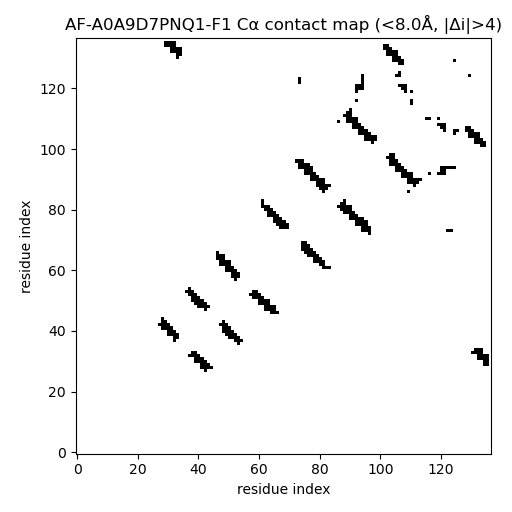1.12 100 GLY A C 1
ATOM 815 O O . GLY A 1 100 ? -8.925 -3.093 13.486 1.00 91.12 100 GLY A O 1
ATOM 816 N N . GLN A 1 101 ? -9.926 -1.875 15.100 1.00 90.44 101 GLN A N 1
ATOM 817 C CA . GLN A 1 101 ? -10.883 -1.230 14.193 1.00 90.44 101 GLN A CA 1
ATOM 818 C C . GLN A 1 101 ? -10.275 -0.109 13.337 1.00 90.44 101 GLN A C 1
ATOM 820 O O . GLN A 1 101 ? -10.650 0.093 12.180 1.00 90.44 101 GLN A O 1
ATOM 825 N N . ASP A 1 102 ? -9.309 0.597 13.917 1.00 94.12 102 ASP A N 1
ATOM 826 C CA . ASP A 1 102 ? -8.801 1.864 13.395 1.00 94.12 102 ASP A CA 1
ATOM 827 C C . ASP A 1 102 ? -7.301 1.831 13.112 1.00 94.12 102 ASP A C 1
ATOM 829 O O . ASP A 1 102 ? -6.723 2.875 12.836 1.00 94.12 102 ASP A O 1
ATOM 833 N N . THR A 1 103 ? -6.672 0.654 13.128 1.00 95.12 103 THR A N 1
ATOM 834 C CA . THR A 1 103 ? -5.232 0.521 12.879 1.00 95.12 103 THR A CA 1
ATOM 835 C C . THR A 1 103 ? -4.951 -0.622 11.915 1.00 95.12 103 THR A C 1
ATOM 837 O O . THR A 1 103 ? -5.459 -1.731 12.092 1.00 95.12 103 THR A O 1
ATOM 840 N N . ILE A 1 104 ? -4.099 -0.364 10.925 1.00 96.38 104 ILE A N 1
ATOM 841 C CA . ILE A 1 104 ? -3.501 -1.384 10.061 1.00 96.38 104 ILE A CA 1
ATOM 842 C C . ILE A 1 104 ? -1.979 -1.328 10.147 1.00 96.38 104 ILE A C 1
ATOM 844 O O . ILE A 1 104 ? -1.390 -0.263 10.323 1.00 96.38 104 ILE A O 1
ATOM 848 N N . LEU A 1 105 ? -1.356 -2.489 9.999 1.00 97.31 105 LEU A N 1
ATOM 849 C CA . LEU A 1 105 ? 0.076 -2.658 9.809 1.00 97.31 105 LEU A CA 1
ATOM 850 C C . LEU A 1 105 ? 0.319 -3.099 8.367 1.00 97.31 105 LEU A C 1
ATOM 852 O O . LEU A 1 105 ? -0.332 -4.037 7.904 1.00 97.31 105 LEU A O 1
ATOM 856 N N . LEU A 1 106 ? 1.221 -2.410 7.672 1.00 97.81 106 LEU A N 1
ATOM 857 C CA . LEU A 1 106 ? 1.561 -2.646 6.271 1.00 97.81 106 LEU A CA 1
ATOM 858 C C . LEU A 1 106 ? 3.051 -2.913 6.105 1.00 97.81 106 LEU A C 1
ATOM 860 O O . LEU A 1 106 ? 3.863 -2.285 6.784 1.00 97.81 106 LEU A O 1
ATOM 864 N N . ASP A 1 107 ? 3.383 -3.785 5.160 1.00 98.31 107 ASP A N 1
ATOM 865 C CA . ASP A 1 107 ? 4.743 -4.003 4.666 1.00 98.31 107 ASP A CA 1
ATOM 866 C C . ASP A 1 107 ? 4.696 -4.368 3.177 1.00 98.31 107 ASP A C 1
ATOM 868 O O . ASP A 1 107 ? 3.777 -5.066 2.742 1.00 98.31 107 ASP A O 1
ATOM 872 N N . PHE A 1 108 ? 5.652 -3.868 2.398 1.00 98.06 108 PHE A N 1
ATOM 873 C CA . PHE A 1 108 ? 5.675 -3.984 0.942 1.00 98.06 108 PHE A CA 1
ATOM 874 C C . PHE A 1 108 ? 7.096 -4.159 0.416 1.00 98.06 108 PHE A C 1
ATOM 876 O O . PHE A 1 108 ? 8.022 -3.500 0.878 1.00 98.06 108 PHE A O 1
ATOM 883 N N . GLU A 1 109 ? 7.215 -4.928 -0.662 1.00 97.94 109 GLU A N 1
ATOM 884 C CA . GLU A 1 109 ? 8.420 -5.040 -1.479 1.00 97.94 109 GLU A CA 1
ATOM 885 C C . GLU A 1 109 ? 8.114 -4.658 -2.937 1.00 97.94 109 GLU A C 1
ATOM 887 O O . GLU A 1 109 ? 7.071 -5.053 -3.477 1.00 97.94 109 GLU A O 1
ATOM 892 N N . PRO A 1 110 ? 8.985 -3.882 -3.606 1.00 97.88 110 PRO A N 1
ATOM 893 C CA . PRO A 1 110 ? 8.808 -3.549 -5.008 1.00 97.88 110 PRO A CA 1
ATOM 894 C C . PRO A 1 110 ? 9.233 -4.707 -5.918 1.00 97.88 110 PRO A C 1
ATOM 896 O O . PRO A 1 110 ? 10.303 -5.290 -5.757 1.00 97.88 110 PRO A O 1
ATOM 899 N N . ILE A 1 111 ? 8.430 -4.983 -6.944 1.00 98.25 111 ILE A N 1
ATOM 900 C CA . ILE A 1 111 ? 8.730 -5.947 -8.008 1.00 98.25 111 ILE A CA 1
ATOM 901 C C . ILE A 1 111 ? 8.441 -5.345 -9.385 1.00 98.25 111 ILE A C 1
ATOM 903 O O . ILE A 1 111 ? 7.641 -4.418 -9.523 1.00 98.25 111 ILE A O 1
ATOM 907 N N . ASP A 1 112 ? 9.095 -5.894 -10.405 1.00 97.62 112 ASP A N 1
ATOM 908 C CA . ASP A 1 112 ? 8.921 -5.510 -11.812 1.00 97.62 112 ASP A CA 1
ATOM 909 C C . ASP A 1 112 ? 7.903 -6.378 -12.562 1.00 97.62 112 ASP A C 1
ATOM 911 O O . ASP A 1 112 ? 7.383 -5.975 -13.599 1.00 97.62 112 ASP A O 1
ATOM 915 N N . A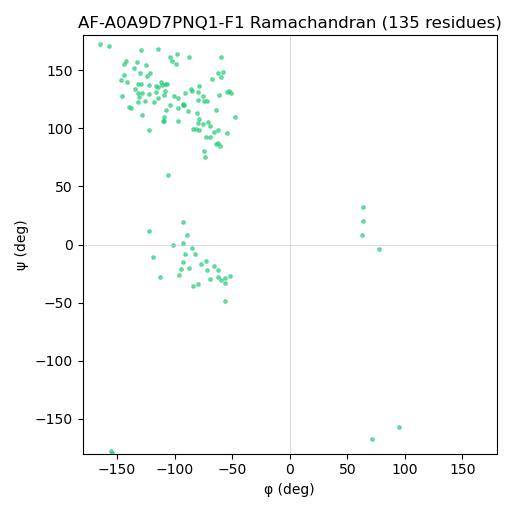SP A 1 113 ? 7.625 -7.579 -12.055 1.00 96.94 113 ASP A N 1
ATOM 916 C CA . ASP A 1 113 ? 6.791 -8.568 -12.731 1.00 96.94 113 ASP A CA 1
ATOM 917 C C . ASP A 1 113 ? 5.894 -9.320 -11.743 1.00 96.94 113 ASP A C 1
ATOM 919 O O . ASP A 1 113 ? 6.329 -9.719 -10.661 1.00 96.94 113 ASP A O 1
ATOM 923 N N . TRP A 1 114 ? 4.646 -9.573 -12.148 1.00 97.31 114 TRP A N 1
ATOM 924 C CA . TRP A 1 114 ? 3.669 -10.319 -11.351 1.00 97.31 114 TRP A CA 1
ATOM 925 C C . TRP A 1 114 ? 4.110 -11.758 -11.075 1.00 97.31 114 TRP A C 1
ATOM 927 O O . TRP A 1 114 ? 3.739 -12.307 -10.039 1.00 97.31 114 TRP A O 1
ATOM 937 N N . GLY A 1 115 ? 4.922 -12.360 -11.951 1.00 97.38 115 GLY A N 1
ATOM 938 C CA . GLY A 1 115 ? 5.473 -13.699 -11.741 1.00 97.38 115 GLY A CA 1
ATOM 939 C C . GLY A 1 115 ? 6.373 -13.808 -10.507 1.00 97.38 115 GLY A C 1
ATOM 940 O O . GLY A 1 115 ? 6.520 -14.895 -9.953 1.00 97.38 115 GLY A O 1
ATOM 941 N N . ALA A 1 116 ? 6.930 -12.691 -10.030 1.00 96.94 116 ALA A N 1
ATOM 942 C CA . ALA A 1 116 ? 7.780 -12.658 -8.844 1.00 96.94 116 ALA A CA 1
ATOM 943 C C . ALA A 1 116 ? 7.010 -12.399 -7.535 1.00 96.94 116 ALA A C 1
ATOM 945 O O . ALA A 1 116 ? 7.596 -12.522 -6.457 1.00 96.94 116 ALA A O 1
ATOM 946 N N . ALA A 1 117 ? 5.715 -12.061 -7.606 1.00 97.00 117 ALA A N 1
ATOM 947 C CA . ALA A 1 117 ? 4.950 -11.578 -6.458 1.00 97.00 117 ALA A CA 1
ATOM 948 C C . ALA A 1 117 ? 4.980 -12.554 -5.280 1.00 97.00 117 ALA A C 1
ATOM 950 O O . ALA A 1 117 ? 5.316 -12.149 -4.175 1.00 97.00 117 ALA A O 1
ATOM 951 N N . ASP A 1 118 ? 4.721 -13.840 -5.512 1.00 95.00 118 ASP A N 1
ATOM 952 C CA . ASP A 1 118 ? 4.669 -14.838 -4.436 1.00 95.00 118 ASP A CA 1
ATOM 953 C C . ASP A 1 118 ? 6.044 -15.188 -3.854 1.00 95.00 118 ASP A C 1
ATOM 955 O O . ASP A 1 118 ? 6.127 -15.658 -2.724 1.00 95.00 118 ASP A O 1
ATOM 959 N N . THR A 1 119 ? 7.122 -14.957 -4.608 1.00 97.69 119 THR A N 1
ATOM 960 C CA . THR A 1 119 ? 8.492 -15.236 -4.147 1.00 97.69 119 THR A CA 1
ATOM 961 C C . THR A 1 119 ? 9.056 -14.083 -3.323 1.00 97.69 119 THR A C 1
ATOM 963 O O . THR A 1 119 ? 9.809 -14.318 -2.382 1.00 97.69 119 THR A O 1
ATOM 966 N N . ILE A 1 120 ? 8.715 -12.843 -3.686 1.00 98.12 120 ILE A N 1
ATOM 967 C CA . ILE A 1 120 ? 9.283 -11.632 -3.081 1.00 98.12 120 ILE A CA 1
ATOM 968 C C . ILE A 1 120 ? 8.388 -11.065 -1.973 1.00 98.12 120 ILE A C 1
ATOM 970 O O . ILE A 1 120 ? 8.898 -10.409 -1.068 1.00 98.12 120 ILE A O 1
ATOM 974 N N . ARG A 1 121 ? 7.071 -11.319 -2.008 1.00 98.12 121 ARG A N 1
ATOM 975 C CA . ARG A 1 121 ? 6.132 -10.796 -1.005 1.00 98.12 121 ARG A CA 1
ATOM 976 C C . ARG A 1 121 ? 6.622 -11.098 0.416 1.00 98.12 121 ARG A C 1
ATOM 978 O O . ARG A 1 121 ? 6.893 -12.266 0.714 1.00 98.12 121 ARG A O 1
ATOM 985 N N . PRO A 1 122 ? 6.654 -10.097 1.316 1.00 97.94 122 PRO A N 1
ATOM 986 C CA . PRO A 1 122 ? 6.947 -10.343 2.718 1.00 97.94 122 PRO A CA 1
ATOM 987 C C . PRO A 1 122 ? 6.001 -11.398 3.292 1.00 97.94 122 PRO A C 1
ATOM 989 O O . PRO A 1 122 ? 4.786 -11.320 3.131 1.00 97.94 122 PRO A O 1
ATOM 992 N N .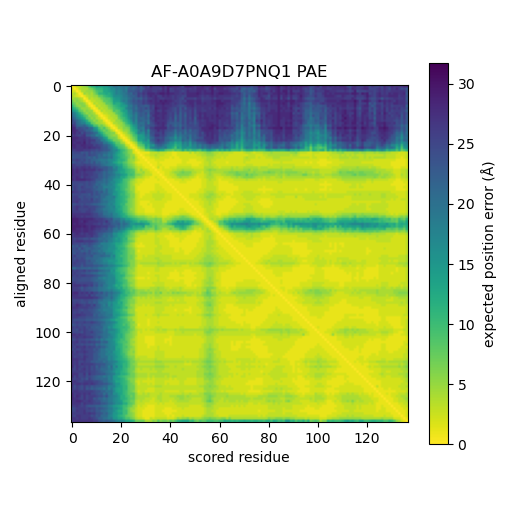 ILE A 1 123 ? 6.555 -12.391 3.981 1.00 97.25 123 ILE A N 1
ATOM 993 C CA . ILE A 1 123 ? 5.764 -13.397 4.711 1.00 97.25 123 ILE A CA 1
ATOM 994 C C . ILE A 1 123 ? 5.545 -13.004 6.179 1.00 97.25 123 ILE A C 1
ATOM 996 O O . ILE A 1 123 ? 4.681 -13.554 6.858 1.00 97.25 123 ILE A O 1
ATOM 1000 N N . THR A 1 124 ? 6.324 -12.038 6.662 1.00 97.62 124 THR A N 1
ATOM 1001 C CA . THR A 1 124 ? 6.286 -11.469 8.011 1.00 97.62 124 THR A CA 1
ATOM 1002 C C . THR A 1 124 ? 6.599 -9.982 7.934 1.00 97.62 124 THR A C 1
ATOM 1004 O O . THR A 1 124 ? 7.302 -9.562 7.020 1.00 97.62 124 THR A O 1
ATOM 1007 N N . PHE A 1 125 ? 6.135 -9.206 8.912 1.00 98.12 125 PHE A N 1
ATOM 1008 C CA . PHE A 1 125 ? 6.451 -7.781 9.002 1.00 98.12 125 PHE A CA 1
ATOM 1009 C C . PHE A 1 125 ? 7.910 -7.567 9.424 1.00 98.12 125 PHE A C 1
ATOM 1011 O O . PHE A 1 125 ? 8.343 -8.059 10.470 1.00 98.12 125 PHE A O 1
ATOM 1018 N N . SER A 1 126 ? 8.659 -6.837 8.606 1.00 97.06 126 SER A N 1
ATOM 1019 C CA . SER A 1 126 ? 10.028 -6.415 8.875 1.00 97.06 126 SER A CA 1
ATOM 1020 C C . SER A 1 126 ? 10.029 -5.207 9.810 1.00 97.06 126 SER A C 1
ATOM 1022 O O . SER A 1 126 ? 9.324 -4.226 9.579 1.00 97.06 126 SER A O 1
ATOM 1024 N N . VAL A 1 127 ? 10.842 -5.245 10.869 1.00 94.75 127 VAL A N 1
ATOM 1025 C CA . VAL A 1 127 ? 10.915 -4.155 11.863 1.00 94.75 127 VAL A CA 1
ATOM 1026 C C . VAL A 1 127 ? 11.333 -2.827 11.220 1.00 94.75 127 VAL A C 1
ATOM 1028 O O . VAL A 1 127 ? 10.874 -1.774 11.659 1.00 94.75 127 VAL A O 1
ATOM 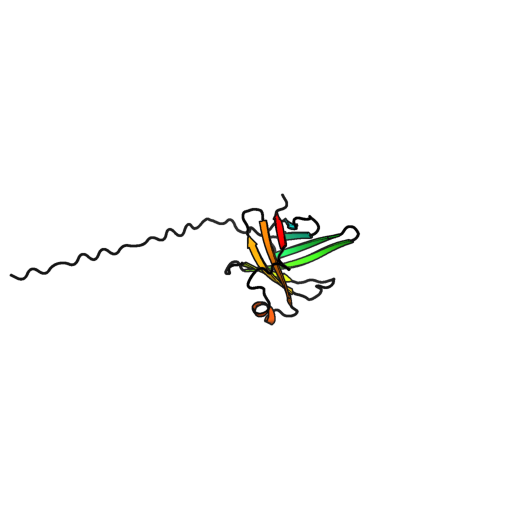1031 N N . ASP A 1 128 ? 12.139 -2.884 10.159 1.00 95.00 128 ASP A N 1
ATOM 1032 C CA . ASP A 1 128 ? 12.705 -1.707 9.497 1.00 95.00 128 ASP A CA 1
ATOM 1033 C C . ASP A 1 128 ? 11.793 -1.123 8.404 1.00 95.00 128 ASP A C 1
ATOM 1035 O O . ASP A 1 128 ? 11.942 0.042 8.029 1.00 95.00 128 ASP A O 1
ATOM 1039 N N . GLN A 1 129 ? 10.847 -1.910 7.882 1.00 94.06 129 GLN A N 1
ATOM 1040 C CA . GLN A 1 129 ? 9.994 -1.513 6.752 1.00 94.06 129 GLN A CA 1
ATOM 1041 C C . GLN A 1 129 ? 8.527 -1.329 7.142 1.00 94.06 129 GLN A C 1
ATOM 1043 O O . GLN A 1 129 ? 7.840 -0.511 6.522 1.00 94.06 129 GLN A O 1
ATOM 1048 N N . GLN A 1 130 ? 8.052 -2.033 8.176 1.00 95.94 130 GLN A N 1
ATOM 1049 C CA . GLN A 1 130 ? 6.647 -2.017 8.563 1.00 95.94 130 GLN A CA 1
ATOM 1050 C C . GLN A 1 130 ? 6.160 -0.607 8.923 1.00 95.94 130 GLN A C 1
ATOM 1052 O O . GLN A 1 130 ? 6.860 0.196 9.547 1.00 95.94 130 GLN A O 1
ATOM 1057 N N . LYS A 1 131 ? 4.910 -0.309 8.572 1.00 96.75 131 LYS A N 1
ATOM 1058 C CA . LYS A 1 131 ? 4.283 0.990 8.830 1.00 96.75 131 LYS A CA 1
ATOM 1059 C C . LYS A 1 131 ? 2.901 0.823 9.443 1.00 96.75 131 LYS A C 1
ATOM 1061 O O . LYS A 1 131 ? 2.061 0.094 8.919 1.00 96.75 131 LYS A O 1
ATOM 1066 N N . TYR A 1 132 ? 2.665 1.542 10.537 1.00 96.62 132 TYR A N 1
ATOM 1067 C CA . TYR A 1 132 ? 1.371 1.606 11.211 1.00 96.62 132 TYR A CA 1
ATOM 1068 C C . TYR A 1 132 ? 0.563 2.772 10.658 1.00 96.62 132 TYR A C 1
ATOM 1070 O O . TYR A 1 132 ? 0.973 3.926 10.784 1.00 96.62 132 TYR A O 1
ATOM 1078 N N . PHE A 1 133 ? -0.603 2.478 10.097 1.00 96.94 133 PHE A N 1
ATOM 1079 C CA . PHE A 1 133 ? -1.543 3.501 9.671 1.00 96.94 133 PHE A CA 1
ATOM 1080 C C . PHE A 1 133 ? -2.791 3.481 10.546 1.00 96.94 133 PHE A C 1
ATOM 1082 O O . PHE A 1 133 ? -3.315 2.420 10.887 1.00 96.94 133 PHE A O 1
ATOM 1089 N N . VAL A 1 134 ? -3.281 4.671 10.871 1.00 96.56 134 VAL A N 1
ATOM 1090 C CA . VAL A 1 134 ? -4.487 4.902 11.660 1.00 96.56 134 VAL A CA 1
ATOM 1091 C C . VAL A 1 134 ? -5.591 5.426 10.749 1.00 96.56 134 VAL A C 1
ATOM 1093 O O . VAL A 1 134 ? -5.351 6.265 9.878 1.00 96.56 134 VAL A O 1
ATOM 1096 N N . ARG A 1 135 ? -6.817 4.938 10.932 1.00 95.31 135 ARG A N 1
ATOM 1097 C CA . ARG A 1 135 ? -7.980 5.371 10.156 1.00 95.31 135 ARG A CA 1
ATOM 1098 C C . ARG A 1 135 ? -8.230 6.865 10.379 1.00 95.31 135 ARG A C 1
ATOM 1100 O O . ARG A 1 135 ? -8.349 7.322 11.517 1.00 95.31 135 ARG A O 1
ATOM 1107 N N . LYS A 1 136 ? -8.353 7.629 9.293 1.00 91.38 136 LYS A N 1
ATOM 1108 C CA . LYS A 1 136 ? -8.852 9.006 9.352 1.00 91.38 136 LYS A CA 1
ATOM 1109 C C . LYS A 1 136 ? -10.367 8.985 9.562 1.00 91.38 136 LYS A C 1
ATOM 1111 O O . LYS A 1 136 ? -11.077 8.294 8.834 1.00 91.38 136 LYS A O 1
ATOM 1116 N N . LYS A 1 137 ? -10.824 9.721 10.574 1.00 78.81 137 LYS A N 1
ATOM 1117 C CA . LYS A 1 137 ? -12.242 9.948 10.880 1.00 78.81 137 LYS A CA 1
ATOM 1118 C C . LYS A 1 137 ? -12.789 11.135 10.102 1.00 78.81 137 LYS A C 1
ATOM 1120 O O . LYS A 1 137 ? -11.988 12.057 9.825 1.00 78.81 137 LYS A O 1
#

Solvent-accessible surface area (backbone atoms only — not comparable to full-atom values): 8178 Å² total; per-residue (Å²): 138,88,83,81,87,82,82,82,81,81,80,81,80,81,78,76,79,74,80,74,71,81,72,76,76,64,85,70,55,38,43,29,26,32,84,88,61,38,34,37,42,35,34,46,93,83,41,36,32,38,43,36,39,52,51,102,88,52,72,52,70,47,65,30,35,49,50,77,42,80,89,49,87,60,22,38,36,32,41,30,70,30,83,55,76,97,49,41,71,29,31,35,26,17,30,38,41,75,68,65,94,49,30,37,40,39,35,71,37,83,39,80,49,78,90,45,37,85,79,62,31,54,88,64,81,47,91,90,65,44,44,58,27,36,54,62,129

Sequence (137 aa):
MKIIPTVLSISIILIFACDQHKINKPYLQSAWALMDGHQILNFNSDSTAQWIFHEETLSDTFLVKYKLNEATQPYQLDLFDFNRGILKDKILTGIVQYLGQDTILLDFEPIDDWGAADTIRPITFSVDQQKYFVRKK

Foldseek 3Di:
DDDDDDDDDDDDPPPPPPVPPVPPDDLQQAWWAFPVRQWIWHHHPVQWIWIWGHDPVDIDIFTWGKDWAPPDVQIWIKTDPGCDDPCHQKIWTWGWDDPPRFKIKIATDIDNDPVCNVVGYDPDDDPVGITMITGDD

Nearest PDB structures (foldseek):
  3szh-assembly2_D  TM=5.028E-01  e=2.337E-02  Shewanella denitrificans OS217
  5hlm-assembly1_A  TM=4.473E-01  e=1.019E-01  Gallus gallus
  1ldq-assembly1_A-2  TM=3.948E-01  e=1.636E-01  Gallus gallus
  3tga-assembly1_A  TM=4.427E-01  e=5.783E-01  Rhodnius prolixus

Mean predicted aligned error: 9.05 Å

pLDDT: mean 86.72, std 17.47, range [42.94, 98.69]

Radius of gyration: 22.88 Å; Cα contacts (8 Å, |Δi|>4): 246; chains: 1; bounding box: 43×90×41 Å

Secondary structure (DSSP, 8-state):
-PPPP-------------------S-TTSSEEEETTSSEEEEE-TTSEEEEEEEETTEEEEEEEEEEEETTSSSEEEEEE---SSTTTT-EEEEEEEE-SSSEEEEEEEEES-GGGHHHHS-SS--TTT-EEEEE--